Protein AF-A0A957TYH3-F1 (afdb_monomer)

pLDDT: mean 86.65, std 7.58, range [51.28, 95.44]

Secondary structure (DSSP, 8-state):
-PPP-GGGS-SS--SS--S-----------SS----EETTEE-EEEEES-SS---EEEEEEE-HHHHHHHHHHHHHHHHHHTTSS------TT---SB-TTS-B--BTTTB--TTSHHHHHH-EEEGGGEEE--S-PPPPEE-S--

Radius of gyration: 19.27 Å; Cα contacts (8 Å, |Δi|>4): 153; chains: 1; bounding box: 45×45×44 Å

Foldseek 3Di:
DPPDDCVLDDPDDDPDDPPDDDDDDDDDDDPDDDDQDDPPDFAKDWFQLDDVGGDTDIWGKDDPCNVVVVVLVVLVVVCCVVQQADPDDDALPDPDQADPVRHGHDDPPRDHDCPRPSCQACKDDDDPPDTDHHVDDDDMDTDPPD

Nearest PDB structures (foldseek):
  7sba-assembly1_B  TM=8.862E-01  e=2.905E-08  Synechocystis sp. PCC 6803
  5aad-assembly1_A  TM=2.622E-01  e=2.706E+00  Homo sapiens
  5dpv-assembly1_A  TM=2.456E-01  e=6.010E+00  Homo sapiens

Sequence (146 aa):
MSMLNQDWFPQQVPPKPSGHYAHIVMLRITESYPLFYIVGELNTARVAAGATDSTVITRLTMFKRKQTTPERLVGRELLRRYGLISAEFTDSSDKRTEDEAGLPLDEYNVRFCQWTPDAIAYGYAIGDSGSERSKVLSDTCYSLTP

Solvent-accessible surface area (backbone atoms only — not comparable to full-atom values): 9654 Å² total; per-residue (Å²): 132,83,77,79,68,67,88,79,55,73,96,59,89,67,96,59,90,82,89,78,81,87,86,82,89,82,89,84,83,73,97,59,90,80,84,54,68,56,96,94,41,72,41,65,47,79,41,60,70,46,93,89,47,68,56,78,40,73,27,48,41,44,50,41,67,73,56,48,49,58,54,49,51,52,49,50,50,53,35,32,76,69,67,67,28,39,86,73,84,73,62,83,83,58,81,73,59,45,50,99,86,68,30,38,42,61,39,91,100,68,37,80,38,84,77,42,71,58,32,57,37,57,25,49,76,47,84,93,85,43,71,46,73,50,70,64,83,69,68,71,44,66,51,89,62,126

Structure (mmCIF, N/CA/C/O backbone):
data_AF-A0A957TYH3-F1
#
_entry.id   AF-A0A957TYH3-F1
#
loop_
_atom_site.group_PDB
_atom_site.id
_atom_site.type_symbol
_atom_site.label_atom_id
_atom_site.label_alt_id
_atom_site.label_comp_id
_atom_site.label_asym_id
_atom_site.label_entity_id
_atom_site.label_seq_id
_atom_site.pdbx_PDB_ins_code
_atom_site.Cartn_x
_atom_site.Cartn_y
_atom_site.Cartn_z
_atom_site.occupancy
_atom_site.B_iso_or_equiv
_atom_site.auth_seq_id
_atom_site.auth_comp_id
_atom_site.auth_asym_id
_atom_site.auth_atom_id
_atom_site.pdbx_PDB_model_num
ATOM 1 N N . MET A 1 1 ? -5.194 -28.080 5.879 1.00 51.28 1 MET A N 1
ATOM 2 C CA . MET A 1 1 ? -5.048 -26.868 5.046 1.00 51.28 1 MET A CA 1
ATOM 3 C C . MET A 1 1 ? -5.720 -27.158 3.718 1.00 51.28 1 MET A C 1
ATOM 5 O O . MET A 1 1 ? -5.231 -28.030 3.013 1.00 51.28 1 MET A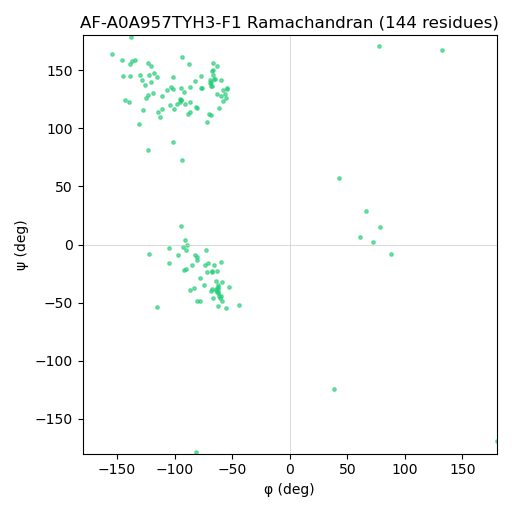 O 1
ATOM 9 N N . SER A 1 2 ? -6.867 -26.543 3.412 1.00 61.84 2 SER A N 1
ATOM 10 C CA . SER A 1 2 ? -7.433 -26.672 2.063 1.00 61.84 2 SER A CA 1
ATOM 11 C C . SER A 1 2 ? -6.453 -26.041 1.080 1.00 61.84 2 SER A C 1
ATOM 13 O O . SER A 1 2 ? -5.997 -24.920 1.312 1.00 61.84 2 SER A O 1
A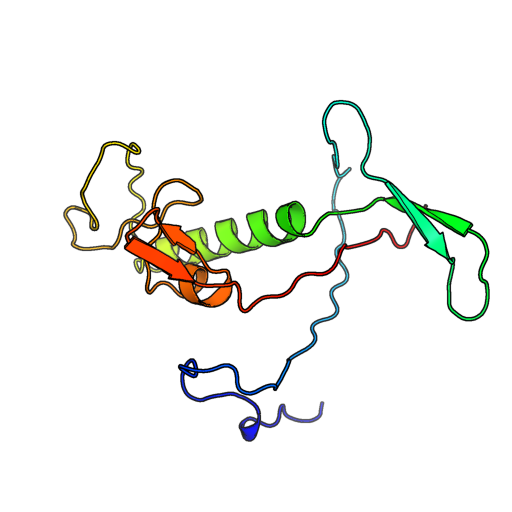TOM 15 N N . MET A 1 3 ? -6.099 -26.762 0.018 1.00 72.31 3 MET A N 1
ATOM 16 C CA . MET A 1 3 ? -5.326 -26.191 -1.081 1.00 72.31 3 MET A CA 1
ATOM 17 C C . MET A 1 3 ? -6.048 -24.947 -1.607 1.00 72.31 3 MET A C 1
ATOM 19 O O . MET A 1 3 ? -7.268 -24.956 -1.772 1.00 72.31 3 MET A O 1
ATOM 23 N N . LEU A 1 4 ? -5.290 -23.875 -1.834 1.00 76.81 4 LEU A N 1
ATOM 24 C CA . LEU A 1 4 ? -5.763 -22.708 -2.571 1.00 76.81 4 LEU A CA 1
ATOM 25 C C . LEU A 1 4 ? -6.274 -23.172 -3.937 1.00 76.81 4 LEU A C 1
ATOM 27 O O . LEU A 1 4 ? -5.546 -23.849 -4.664 1.00 76.81 4 LEU A O 1
ATOM 31 N N . ASN A 1 5 ? -7.512 -22.816 -4.278 1.00 82.50 5 ASN A N 1
ATOM 32 C CA . ASN A 1 5 ? -8.040 -23.087 -5.605 1.00 82.50 5 ASN A CA 1
ATOM 33 C C . ASN A 1 5 ? -7.315 -22.185 -6.616 1.00 82.50 5 ASN A C 1
ATOM 35 O O . ASN A 1 5 ? -7.467 -20.963 -6.583 1.00 82.50 5 ASN A O 1
ATOM 39 N N . GLN A 1 6 ? -6.506 -22.791 -7.485 1.00 83.38 6 GLN A N 1
ATOM 40 C CA . GLN A 1 6 ? -5.714 -22.072 -8.482 1.00 83.38 6 GLN A CA 1
ATOM 41 C C . GLN A 1 6 ? -6.585 -21.413 -9.559 1.00 83.38 6 GLN A C 1
ATOM 43 O O . GLN A 1 6 ? -6.176 -20.397 -10.112 1.00 83.38 6 GLN A O 1
ATOM 48 N N . ASP A 1 7 ? -7.807 -21.906 -9.780 1.00 84.81 7 ASP A N 1
ATOM 49 C CA . ASP A 1 7 ? -8.740 -21.366 -10.777 1.00 84.81 7 ASP A CA 1
ATOM 50 C C . ASP A 1 7 ? -9.207 -19.940 -10.441 1.00 84.81 7 ASP A C 1
ATOM 52 O O . ASP A 1 7 ? -9.710 -19.220 -11.302 1.00 84.81 7 ASP A O 1
ATOM 56 N N . TRP A 1 8 ? -9.044 -19.507 -9.186 1.00 83.44 8 TRP A N 1
ATOM 57 C CA . TRP A 1 8 ? -9.366 -18.143 -8.755 1.00 83.44 8 TRP A CA 1
ATOM 58 C C . TRP A 1 8 ? -8.279 -17.123 -9.100 1.00 83.44 8 TRP A C 1
ATOM 60 O O . TRP A 1 8 ? -8.525 -15.919 -9.008 1.00 83.44 8 TRP A O 1
ATOM 70 N N . PHE A 1 9 ? -7.084 -17.574 -9.489 1.00 84.94 9 PHE A N 1
ATOM 71 C CA . PHE A 1 9 ? -5.976 -16.691 -9.825 1.00 84.94 9 PHE A CA 1
ATOM 72 C C . PHE A 1 9 ? -5.927 -16.450 -11.335 1.00 84.94 9 PHE A C 1
ATOM 74 O O . PHE A 1 9 ? -5.853 -17.401 -12.115 1.00 84.94 9 PHE A O 1
ATOM 81 N N . PRO A 1 10 ? -5.944 -15.184 -11.783 1.00 85.81 10 PRO A N 1
ATOM 82 C CA . PRO A 1 10 ? -5.827 -14.895 -13.200 1.00 85.81 10 PRO A CA 1
ATOM 83 C C . PRO A 1 10 ? -4.417 -15.254 -13.689 1.00 85.81 10 PRO A C 1
ATOM 85 O O . PRO A 1 10 ? -3.424 -14.921 -13.045 1.00 85.81 10 PRO A O 1
ATOM 88 N N . GLN A 1 11 ? -4.323 -15.897 -14.855 1.00 87.75 11 GLN A N 1
ATOM 89 C CA . GLN A 1 11 ? -3.033 -16.268 -15.462 1.00 87.75 11 GLN A CA 1
ATOM 90 C C . GLN A 1 11 ? -2.207 -15.052 -15.912 1.00 87.75 11 GLN A C 1
ATOM 92 O O . GLN A 1 11 ? -0.989 -15.130 -16.027 1.00 87.75 11 GLN A O 1
ATOM 97 N N . GLN A 1 12 ? -2.872 -13.925 -16.168 1.00 88.00 12 GLN A N 1
ATOM 98 C CA . GLN A 1 12 ? -2.265 -12.653 -16.548 1.00 88.00 12 GLN A CA 1
ATOM 99 C C . GLN A 1 12 ? -3.078 -11.498 -15.964 1.00 88.00 12 GLN A C 1
ATOM 101 O O . GLN A 1 12 ? -4.264 -11.660 -15.671 1.00 88.00 12 GLN A O 1
ATOM 106 N N . VAL A 1 13 ? -2.471 -10.318 -15.832 1.00 84.06 13 VAL A N 1
ATOM 107 C CA . VAL A 1 13 ? -3.188 -9.126 -15.361 1.00 84.06 13 VAL A CA 1
ATOM 108 C C . VAL A 1 13 ? -4.316 -8.803 -16.351 1.00 84.06 13 VAL A C 1
ATOM 110 O O . VAL A 1 13 ? -4.037 -8.539 -17.522 1.00 84.06 13 VAL A O 1
ATOM 113 N N . PRO A 1 14 ? -5.592 -8.844 -15.929 1.00 86.19 14 PRO A N 1
ATOM 114 C CA . PRO A 1 14 ? -6.695 -8.619 -16.846 1.00 86.19 14 PRO A CA 1
ATOM 115 C C . PRO A 1 14 ? -6.724 -7.144 -17.286 1.00 86.19 14 PRO A C 1
ATOM 117 O O . PRO A 1 14 ? -6.568 -6.254 -16.448 1.00 86.19 14 PRO A O 1
ATOM 120 N N . PRO A 1 15 ? -6.980 -6.855 -18.576 1.00 82.50 15 PRO A N 1
ATOM 121 C CA . PRO A 1 15 ? -6.988 -5.485 -19.101 1.00 82.50 15 PRO A CA 1
ATOM 122 C C . PRO A 1 15 ? -8.196 -4.668 -18.623 1.00 82.50 15 PRO A C 1
ATOM 124 O O . PRO A 1 15 ? -8.227 -3.449 -18.766 1.00 82.50 15 PRO A O 1
ATOM 127 N N . LYS A 1 16 ? -9.224 -5.337 -18.092 1.00 85.19 16 LYS A N 1
ATOM 128 C CA . LYS A 1 16 ? -10.422 -4.719 -17.524 1.00 85.19 16 LYS A CA 1
ATOM 129 C C . LYS A 1 16 ? -10.690 -5.305 -16.137 1.00 85.19 16 LYS A C 1
ATOM 131 O O . LYS A 1 16 ? -10.446 -6.497 -15.941 1.00 85.19 16 LYS A O 1
ATOM 136 N N . PRO A 1 17 ? -11.225 -4.512 -15.192 1.00 83.75 17 PRO A N 1
ATOM 137 C CA . PRO A 1 17 ? -11.640 -5.023 -13.891 1.00 83.75 17 PRO A CA 1
ATOM 138 C C . PRO A 1 17 ? -12.646 -6.169 -14.046 1.00 83.75 17 PRO A C 1
ATOM 140 O O . PRO A 1 17 ? -13.643 -6.026 -14.751 1.00 83.75 17 PRO A O 1
ATOM 143 N N . SER A 1 18 ? -12.394 -7.296 -13.379 1.00 84.38 18 SER A N 1
ATOM 144 C CA . SER A 1 18 ? -13.244 -8.492 -13.452 1.00 84.38 18 SER A CA 1
ATOM 145 C C . SER A 1 18 ? -14.316 -8.554 -12.358 1.00 84.38 18 SER A C 1
ATOM 147 O O . SER A 1 18 ? -15.079 -9.512 -12.323 1.00 84.38 18 SER A O 1
ATOM 149 N N . GLY A 1 19 ? -14.359 -7.582 -11.437 1.00 85.38 19 GLY A N 1
ATOM 150 C CA . GLY A 1 19 ? -15.286 -7.561 -10.295 1.00 85.38 19 GLY A CA 1
ATOM 151 C C . GLY A 1 19 ? -14.969 -8.567 -9.179 1.00 85.38 19 GLY A C 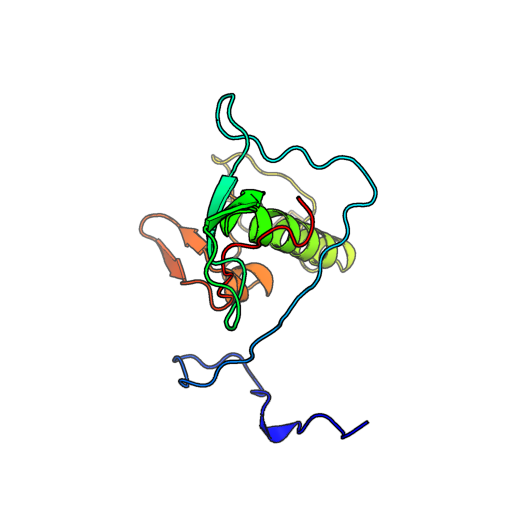1
ATOM 152 O O . GLY A 1 19 ? -15.705 -8.632 -8.199 1.00 85.38 19 GLY A O 1
ATOM 153 N N . HIS A 1 20 ? -13.881 -9.331 -9.302 1.00 86.06 20 HIS A N 1
ATOM 154 C CA . HIS A 1 20 ? -13.425 -10.278 -8.288 1.00 86.06 20 HIS A CA 1
ATOM 155 C C . HIS A 1 20 ? -12.378 -9.616 -7.385 1.00 86.06 20 HIS A C 1
ATOM 157 O O . HIS A 1 20 ? -11.455 -8.969 -7.884 1.00 86.06 20 HIS A O 1
ATOM 163 N N . TYR A 1 21 ? -12.504 -9.798 -6.068 1.00 87.62 21 TYR A N 1
ATOM 164 C CA . TYR A 1 21 ? -11.602 -9.218 -5.072 1.00 87.62 21 TYR A CA 1
ATOM 165 C C . TYR A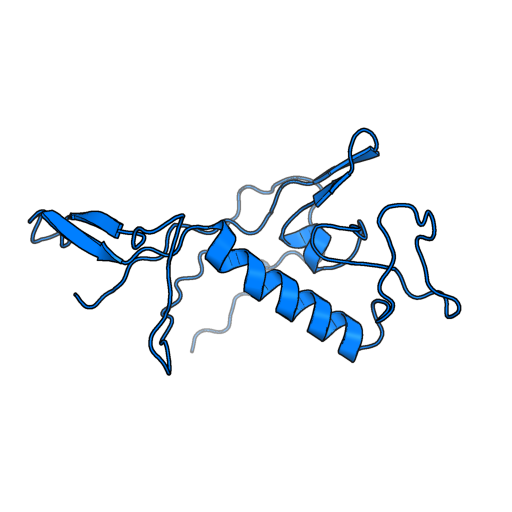 1 21 ? -11.037 -10.296 -4.150 1.00 87.62 21 TYR A C 1
ATOM 167 O O . TYR A 1 21 ? -11.765 -11.159 -3.665 1.00 87.62 21 TYR A O 1
ATOM 175 N N . ALA A 1 22 ? -9.739 -10.203 -3.873 1.00 88.69 22 ALA A N 1
ATOM 176 C CA . ALA A 1 22 ? -9.103 -10.927 -2.784 1.00 88.69 22 ALA A CA 1
ATOM 177 C C . ALA A 1 22 ? -8.990 -9.990 -1.576 1.00 88.69 22 ALA A C 1
ATOM 179 O O . ALA A 1 22 ? -8.372 -8.929 -1.665 1.00 88.69 22 ALA A O 1
ATOM 180 N N . HIS A 1 23 ? -9.588 -10.378 -0.450 1.00 91.62 23 HIS A N 1
ATOM 181 C CA . HIS A 1 23 ? -9.489 -9.627 0.798 1.00 91.62 23 HIS A CA 1
ATOM 182 C C . HIS A 1 23 ? -8.367 -10.201 1.658 1.00 91.62 23 HIS A C 1
ATOM 184 O O . HIS A 1 23 ? -8.385 -11.381 2.006 1.00 91.62 23 HIS A O 1
ATOM 190 N N . ILE A 1 24 ? -7.403 -9.355 2.015 1.00 90.94 24 ILE A N 1
ATOM 191 C CA . ILE A 1 24 ? -6.301 -9.715 2.906 1.00 90.94 24 ILE A CA 1
ATOM 192 C C . ILE A 1 24 ? -6.498 -8.955 4.212 1.00 90.94 24 ILE A C 1
ATOM 194 O O . ILE A 1 24 ? -6.455 -7.726 4.237 1.00 90.94 24 ILE A O 1
ATOM 198 N N . VAL A 1 25 ? -6.702 -9.695 5.300 1.00 92.62 25 VAL A N 1
ATOM 199 C CA . VAL A 1 25 ? -6.708 -9.135 6.654 1.00 92.62 25 VAL A CA 1
ATOM 200 C C . VAL A 1 25 ? -5.314 -9.307 7.234 1.00 92.62 25 VAL A C 1
ATOM 202 O O . VAL A 1 25 ? -4.785 -10.416 7.274 1.00 92.62 25 VAL A O 1
ATOM 205 N N . MET A 1 26 ? -4.712 -8.205 7.674 1.00 91.44 26 MET A N 1
ATOM 206 C CA . MET A 1 26 ? -3.346 -8.189 8.183 1.00 91.44 26 MET A CA 1
ATOM 207 C C . MET A 1 26 ? -3.311 -7.636 9.604 1.00 91.44 26 MET A C 1
ATOM 209 O O . MET A 1 26 ? -3.792 -6.534 9.859 1.00 91.44 26 MET A O 1
ATOM 213 N N . LEU A 1 27 ? -2.671 -8.379 10.506 1.00 92.94 27 LEU A N 1
ATOM 214 C CA . LEU A 1 27 ? -2.244 -7.873 11.803 1.00 92.94 27 LEU A CA 1
ATOM 215 C C . LEU A 1 27 ? -0.789 -7.413 11.691 1.00 92.94 27 LEU A C 1
ATOM 217 O O . LEU A 1 27 ? 0.075 -8.189 11.289 1.00 92.94 27 LEU A O 1
ATOM 221 N N . ARG A 1 28 ? -0.519 -6.155 12.045 1.00 90.19 28 ARG A N 1
ATOM 222 C CA . ARG A 1 28 ? 0.841 -5.607 12.097 1.00 90.19 28 ARG A CA 1
ATOM 223 C C . ARG A 1 28 ? 1.264 -5.453 13.546 1.00 90.19 28 ARG A C 1
ATOM 225 O O . ARG A 1 28 ? 0.516 -4.905 14.350 1.00 90.19 28 ARG A O 1
ATOM 232 N N . ILE A 1 29 ? 2.470 -5.913 13.846 1.00 90.94 29 ILE A N 1
ATOM 233 C CA . ILE A 1 29 ? 3.092 -5.773 15.158 1.00 90.94 29 ILE A CA 1
ATOM 234 C C . ILE A 1 29 ? 4.254 -4.805 14.989 1.00 90.94 29 ILE A C 1
ATOM 236 O O . ILE A 1 29 ? 5.075 -4.962 14.088 1.00 90.94 29 ILE A O 1
ATOM 240 N N . THR A 1 30 ? 4.295 -3.774 15.820 1.00 87.44 30 THR A N 1
ATOM 241 C CA . THR A 1 30 ? 5.409 -2.830 15.856 1.00 87.44 30 THR A CA 1
ATOM 242 C C . THR A 1 30 ? 6.425 -3.323 16.876 1.00 87.44 30 THR A C 1
ATOM 244 O O . THR A 1 30 ? 6.087 -3.473 18.047 1.00 87.44 30 THR A O 1
ATOM 247 N N . GLU A 1 31 ? 7.659 -3.574 16.444 1.00 88.06 31 GLU A N 1
ATOM 248 C CA . GLU A 1 31 ? 8.749 -3.999 17.341 1.00 88.06 31 GLU A CA 1
ATOM 249 C C . GLU A 1 31 ? 9.271 -2.853 18.222 1.00 88.06 31 GLU A C 1
ATOM 251 O O . GLU A 1 31 ? 9.916 -3.078 19.242 1.00 88.06 31 GLU A O 1
ATOM 256 N N . SER A 1 32 ? 8.976 -1.611 17.838 1.00 87.12 32 SER A N 1
ATOM 257 C CA . SER A 1 32 ? 9.347 -0.387 18.543 1.00 87.12 32 SER A CA 1
ATOM 258 C C . SER A 1 32 ? 8.180 0.603 18.565 1.00 87.12 32 SER A C 1
ATOM 260 O O . SER A 1 32 ? 7.115 0.328 18.012 1.00 87.12 32 SER A O 1
ATOM 262 N N . TYR A 1 33 ? 8.363 1.758 19.212 1.00 84.56 33 TYR A N 1
ATOM 263 C CA . TYR A 1 33 ? 7.340 2.801 19.304 1.00 84.56 33 TYR A CA 1
ATOM 264 C C . TYR A 1 33 ? 7.074 3.455 17.937 1.00 84.56 33 TYR A C 1
ATOM 266 O O . TYR A 1 33 ? 7.937 4.179 17.430 1.00 84.56 33 TYR A O 1
ATOM 274 N N . PRO A 1 34 ? 5.890 3.249 17.327 1.00 80.12 34 PRO A N 1
ATOM 275 C CA . PRO A 1 34 ? 5.594 3.831 16.030 1.00 80.12 34 PRO A CA 1
ATOM 276 C C . PRO A 1 34 ? 5.251 5.320 16.149 1.00 80.12 34 PRO A C 1
ATOM 278 O O . PRO A 1 34 ? 4.435 5.732 16.972 1.00 80.12 34 PRO A O 1
ATOM 281 N N . LEU A 1 35 ? 5.819 6.134 15.262 1.00 80.06 35 LEU A N 1
ATOM 282 C CA . LEU A 1 35 ? 5.579 7.576 15.217 1.00 80.06 35 LEU A CA 1
ATOM 283 C C . LEU A 1 35 ? 4.593 7.917 14.089 1.00 80.06 35 LEU A C 1
ATOM 285 O O . LEU A 1 35 ? 4.976 8.206 12.954 1.00 80.06 35 LEU A O 1
ATOM 289 N N . PHE A 1 36 ? 3.293 7.892 14.388 1.00 78.75 36 PHE A N 1
ATOM 290 C CA . PHE A 1 36 ? 2.245 8.237 13.422 1.00 78.75 36 PHE A CA 1
ATOM 291 C C . PHE A 1 36 ? 1.842 9.712 13.519 1.00 78.75 36 PHE A C 1
ATOM 293 O O . PHE A 1 36 ? 0.732 10.023 13.941 1.00 78.75 36 PHE A O 1
ATOM 300 N N . TYR A 1 37 ? 2.694 10.624 13.050 1.00 69.69 37 TYR A N 1
ATOM 301 C CA . TYR A 1 37 ? 2.422 12.068 13.126 1.00 69.69 37 TYR A CA 1
ATOM 302 C C . TYR A 1 37 ? 1.940 12.662 11.804 1.00 69.69 37 TYR A C 1
ATOM 304 O O . TYR A 1 37 ? 2.378 12.253 10.723 1.00 69.69 37 TYR A O 1
ATOM 312 N N . ILE A 1 38 ? 1.029 13.626 11.884 1.00 64.88 38 ILE A N 1
ATOM 313 C CA . ILE A 1 38 ? 0.794 14.631 10.844 1.00 64.88 38 ILE A CA 1
ATOM 314 C C . ILE A 1 38 ? 0.864 15.975 11.562 1.00 64.88 38 ILE A C 1
ATOM 316 O O . ILE A 1 38 ? 0.057 16.225 12.444 1.00 64.88 38 ILE A O 1
ATOM 320 N N . VAL A 1 39 ? 1.856 16.804 11.215 1.00 61.19 39 VAL A N 1
ATOM 321 C CA . VAL A 1 39 ? 1.956 18.217 11.635 1.00 61.19 39 VAL A CA 1
ATOM 322 C C . VAL A 1 39 ? 1.595 18.436 13.121 1.00 61.19 39 VAL A C 1
ATOM 324 O O . VAL A 1 39 ? 0.681 19.178 13.455 1.00 61.19 39 VAL A O 1
ATOM 327 N N . GLY A 1 40 ? 2.304 17.752 14.024 1.00 62.22 40 GLY A N 1
ATOM 328 C CA . GLY A 1 40 ? 2.194 17.971 15.473 1.00 62.22 40 GLY A CA 1
ATOM 329 C C . GLY A 1 40 ? 1.111 17.175 16.210 1.00 62.22 40 GLY A C 1
ATOM 330 O O . GLY A 1 40 ? 1.143 17.156 17.437 1.00 62.22 40 GLY A O 1
ATOM 331 N N . GLU A 1 41 ? 0.221 16.464 15.512 1.00 73.19 41 GLU A N 1
ATOM 332 C CA . GLU A 1 41 ? -0.805 15.623 16.143 1.00 73.19 41 GLU A CA 1
ATOM 333 C C . GLU A 1 41 ? -0.644 14.140 15.773 1.00 73.19 41 GLU A C 1
ATOM 335 O O . GLU A 1 41 ? -0.169 13.770 14.690 1.00 73.19 41 GLU A O 1
ATOM 340 N N . LEU A 1 42 ? -1.016 13.274 16.718 1.00 79.25 42 LEU A N 1
ATOM 341 C CA . LEU A 1 42 ? -1.061 11.831 16.532 1.00 79.25 42 LEU A CA 1
ATOM 342 C C . LEU A 1 42 ? -2.292 11.462 15.701 1.00 79.25 42 LEU A C 1
ATOM 344 O O . LEU A 1 42 ? -3.396 11.927 15.974 1.00 79.25 42 LEU A O 1
ATOM 348 N N . ASN A 1 43 ? -2.129 10.582 14.713 1.00 87.12 43 ASN A N 1
ATOM 349 C CA . ASN A 1 43 ? -3.273 10.164 13.901 1.00 87.12 43 ASN A CA 1
ATOM 350 C C . ASN A 1 43 ? -4.196 9.270 14.720 1.00 87.12 43 ASN A C 1
ATOM 352 O O . ASN A 1 43 ? -3.906 8.089 14.929 1.00 87.12 43 ASN A O 1
ATOM 356 N N . THR A 1 44 ? -5.328 9.820 15.142 1.00 90.06 44 THR A N 1
ATOM 357 C CA . THR A 1 44 ? -6.355 9.089 15.875 1.00 90.06 44 THR A CA 1
ATOM 358 C C . THR A 1 44 ? -7.700 9.152 15.164 1.00 90.06 44 THR A C 1
ATOM 360 O O . THR A 1 44 ? -7.965 10.054 14.371 1.00 90.06 44 THR A O 1
ATOM 363 N N . ALA A 1 45 ? -8.556 8.172 15.432 1.00 90.56 45 ALA A N 1
ATOM 364 C CA . ALA A 1 45 ? -9.946 8.181 14.999 1.00 90.56 45 ALA A CA 1
ATOM 365 C C . ALA A 1 45 ? -10.848 7.657 16.114 1.00 90.56 45 ALA A C 1
ATOM 367 O O . ALA A 1 45 ? -10.478 6.740 16.850 1.00 90.56 45 ALA A O 1
ATOM 368 N N . ARG A 1 46 ? -12.051 8.226 16.212 1.00 92.56 46 ARG A N 1
ATOM 369 C CA . ARG A 1 46 ? -13.109 7.726 17.092 1.00 92.56 46 ARG A CA 1
ATOM 370 C C . ARG A 1 46 ? -13.902 6.655 16.352 1.00 92.56 46 ARG A C 1
ATOM 372 O O . ARG A 1 46 ? -14.436 6.924 15.280 1.00 92.56 46 ARG A O 1
ATOM 379 N N . VAL A 1 47 ? -13.965 5.457 16.919 1.00 92.25 47 VAL A N 1
ATOM 380 C CA . VAL A 1 47 ? -14.642 4.289 16.338 1.00 92.25 47 VAL A CA 1
ATOM 381 C C . VAL A 1 47 ? -15.485 3.585 17.398 1.00 92.25 47 VAL A C 1
ATOM 383 O O . VAL A 1 47 ? -15.250 3.761 18.592 1.00 92.25 47 VAL A O 1
ATOM 386 N N . ALA A 1 48 ? -16.476 2.802 16.973 1.00 92.75 48 ALA A N 1
ATOM 387 C CA . ALA A 1 48 ? -17.184 1.896 17.876 1.00 92.75 48 ALA A CA 1
ATOM 388 C C . ALA A 1 48 ? -16.253 0.747 18.303 1.00 92.75 48 ALA A C 1
ATOM 390 O O . ALA A 1 48 ? -15.476 0.252 17.483 1.00 92.75 48 ALA A O 1
ATOM 391 N N . ALA A 1 49 ? -16.329 0.328 19.567 1.00 89.25 49 ALA A N 1
ATOM 392 C CA . ALA A 1 49 ? -15.452 -0.699 20.127 1.00 89.25 49 ALA A CA 1
ATOM 393 C C . ALA A 1 49 ? -15.616 -2.078 19.469 1.00 89.25 49 ALA A C 1
ATOM 395 O O . ALA A 1 49 ? -14.643 -2.823 19.344 1.00 89.25 49 ALA A O 1
ATOM 396 N N . GLY A 1 50 ? -16.820 -2.407 19.005 1.00 88.25 50 GLY A N 1
ATOM 397 C CA . GLY A 1 50 ? -17.101 -3.635 18.281 1.00 88.25 50 GLY A CA 1
ATOM 398 C C . GLY A 1 50 ? -18.566 -3.758 17.871 1.00 88.25 50 GLY A C 1
ATOM 399 O O . GLY A 1 50 ? -19.346 -2.813 17.954 1.00 88.25 50 GLY A O 1
ATOM 400 N N . ALA A 1 51 ? -18.935 -4.954 17.411 1.00 89.31 51 ALA A N 1
ATOM 401 C CA . ALA A 1 51 ? -20.308 -5.257 17.007 1.00 89.31 51 ALA A CA 1
ATOM 402 C C . ALA A 1 51 ? -21.257 -5.427 18.208 1.00 89.31 51 ALA A C 1
ATOM 404 O O . ALA A 1 51 ? -22.422 -5.056 18.123 1.00 89.31 51 ALA A O 1
ATOM 405 N N . THR A 1 52 ? -20.760 -5.985 19.318 1.00 93.94 52 THR A N 1
ATOM 406 C CA . THR A 1 52 ? -21.549 -6.218 20.542 1.00 93.94 52 THR A CA 1
ATOM 407 C C . THR A 1 52 ? -21.559 -5.001 21.466 1.00 93.94 52 THR A C 1
ATOM 409 O O . THR A 1 52 ? -22.588 -4.689 22.056 1.00 93.94 52 THR A O 1
ATOM 412 N N . ASP A 1 53 ? -20.420 -4.317 21.590 1.00 92.19 53 ASP A N 1
ATOM 413 C CA . ASP A 1 53 ? -20.267 -3.097 22.383 1.00 92.19 53 ASP A CA 1
ATOM 414 C C . ASP A 1 53 ? -19.965 -1.919 21.452 1.00 92.19 53 ASP A C 1
ATOM 416 O O . ASP A 1 53 ? -18.916 -1.868 20.810 1.00 92.19 53 ASP A O 1
ATOM 420 N N . SER A 1 54 ? -20.892 -0.965 21.376 1.00 92.62 54 SER A N 1
ATOM 421 C CA . SER A 1 54 ? -20.784 0.210 20.514 1.00 92.62 54 SER A CA 1
ATOM 422 C C . SER A 1 54 ? -20.209 1.438 21.225 1.00 92.62 54 SER A C 1
ATOM 424 O O . SER A 1 54 ? -20.376 2.557 20.730 1.00 92.62 54 SER A O 1
ATOM 426 N N . THR A 1 55 ? -19.573 1.277 22.390 1.00 95.44 55 THR A N 1
ATOM 427 C CA . THR A 1 55 ? -18.889 2.383 23.067 1.00 95.44 55 THR A CA 1
ATOM 428 C C . THR A 1 55 ? -17.887 3.050 22.126 1.00 95.44 55 THR A C 1
ATOM 430 O O . THR A 1 55 ? -17.136 2.397 21.399 1.00 95.44 55 THR A O 1
ATOM 433 N N . VAL A 1 56 ? -17.905 4.384 22.092 1.00 94.50 56 VAL A N 1
ATOM 434 C CA . VAL A 1 56 ? -17.007 5.145 21.222 1.00 94.50 56 VAL A CA 1
ATOM 435 C C . VAL A 1 56 ? -15.648 5.247 21.892 1.00 94.50 56 VAL A C 1
ATOM 437 O O . VAL A 1 56 ? -15.515 5.870 22.944 1.00 94.50 56 VAL A O 1
ATOM 440 N N . ILE A 1 57 ? -14.636 4.694 21.238 1.00 93.81 57 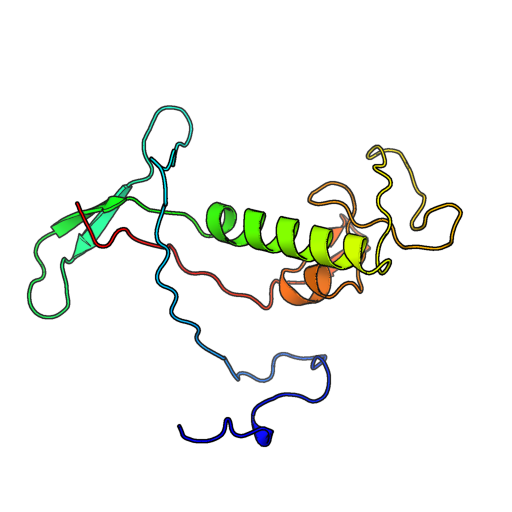ILE A N 1
ATOM 441 C CA . ILE A 1 57 ? -13.253 4.685 21.704 1.00 93.81 57 ILE A CA 1
ATOM 442 C C . ILE A 1 57 ? -12.343 5.372 20.692 1.00 93.81 57 ILE A C 1
ATOM 444 O O . ILE A 1 57 ? -12.626 5.413 19.494 1.00 93.81 57 ILE A O 1
ATOM 448 N N . THR A 1 58 ? -11.233 5.918 21.176 1.00 92.69 58 THR A N 1
ATOM 449 C CA . THR A 1 58 ? -10.200 6.510 20.324 1.00 92.69 58 THR A CA 1
ATOM 450 C C . THR A 1 58 ? -9.155 5.450 19.993 1.00 92.69 58 THR A C 1
ATOM 452 O O . THR A 1 58 ? -8.671 4.752 20.884 1.00 92.69 58 THR A O 1
ATOM 455 N N . ARG A 1 59 ? -8.812 5.316 18.710 1.00 91.25 59 ARG A N 1
ATOM 456 C CA . ARG A 1 59 ? -7.777 4.399 18.215 1.00 91.25 59 ARG A CA 1
ATOM 457 C C . ARG A 1 59 ? -6.697 5.142 17.460 1.00 91.25 59 ARG A C 1
ATOM 459 O O . ARG A 1 59 ? -6.999 6.100 16.748 1.00 91.25 59 ARG A O 1
ATOM 466 N N . LEU A 1 60 ? -5.461 4.658 17.571 1.00 90.25 60 LEU A N 1
ATOM 467 C CA . LEU A 1 60 ? -4.393 5.066 16.666 1.00 90.25 60 LEU A CA 1
ATOM 468 C C . LEU A 1 60 ? -4.725 4.567 15.268 1.00 90.25 60 LEU A C 1
ATOM 470 O O . LEU A 1 60 ? -5.249 3.464 15.097 1.00 90.25 60 LEU A O 1
ATOM 474 N N . THR A 1 61 ? -4.408 5.379 14.269 1.00 90.38 61 THR A N 1
ATOM 475 C CA . THR A 1 61 ? -4.692 5.057 12.876 1.00 90.38 61 THR A CA 1
ATOM 476 C C . THR A 1 61 ? -3.467 5.206 11.997 1.00 90.38 61 THR A C 1
ATOM 478 O O . THR A 1 61 ? -2.674 6.141 12.121 1.00 90.38 61 THR A O 1
ATOM 481 N N . MET A 1 62 ? -3.335 4.282 11.051 1.00 89.62 62 MET A N 1
ATOM 482 C CA . MET A 1 62 ? -2.391 4.391 9.951 1.00 89.62 62 MET A CA 1
ATOM 483 C C . MET A 1 62 ? -3.187 4.557 8.660 1.00 89.62 62 MET A C 1
ATOM 485 O O . MET A 1 62 ? -3.856 3.636 8.190 1.00 89.62 62 MET A O 1
ATOM 489 N N . PHE A 1 63 ? -3.138 5.752 8.076 1.00 88.62 63 PHE A N 1
ATOM 490 C CA . PHE A 1 63 ? -3.842 6.035 6.827 1.00 88.62 63 PHE A CA 1
ATOM 491 C C . PHE A 1 63 ? -3.269 5.248 5.647 1.00 88.62 63 PHE A C 1
ATOM 493 O O . PHE A 1 63 ? -2.088 4.901 5.628 1.00 88.62 63 PHE A O 1
ATOM 500 N N . LYS A 1 64 ? -4.103 5.057 4.620 1.00 88.50 64 LYS A N 1
ATOM 501 C CA . LYS A 1 64 ? -3.813 4.272 3.407 1.00 88.50 64 LYS A CA 1
ATOM 502 C C . LYS A 1 64 ? -2.420 4.547 2.829 1.00 88.50 64 LYS A C 1
ATOM 504 O O . LYS A 1 64 ? -1.621 3.633 2.693 1.00 88.50 64 LYS A O 1
ATOM 509 N N . ARG A 1 65 ? -2.067 5.820 2.590 1.00 84.81 65 ARG A N 1
ATOM 510 C CA . ARG A 1 65 ? -0.748 6.188 2.031 1.00 84.81 65 ARG A CA 1
ATOM 511 C C . ARG A 1 65 ? 0.424 5.792 2.931 1.00 84.81 65 ARG A C 1
ATOM 513 O O . ARG A 1 65 ? 1.470 5.416 2.416 1.00 84.81 65 ARG A O 1
ATOM 520 N N . LYS A 1 66 ? 0.261 5.855 4.256 1.00 88.25 66 LYS A N 1
ATOM 521 C CA . LYS A 1 66 ? 1.299 5.441 5.213 1.00 88.25 66 LYS A CA 1
ATOM 522 C C . LYS A 1 66 ? 1.472 3.921 5.259 1.00 88.25 66 LYS A C 1
ATOM 524 O O . LYS A 1 66 ? 2.555 3.467 5.598 1.00 88.25 66 LYS A O 1
ATOM 529 N N . GLN A 1 67 ? 0.441 3.163 4.882 1.00 90.50 67 GLN A N 1
ATOM 530 C CA . GLN A 1 67 ? 0.516 1.709 4.731 1.00 90.50 67 GLN A CA 1
ATOM 531 C C . GLN A 1 67 ? 1.146 1.303 3.399 1.00 90.50 67 GLN A C 1
ATOM 533 O O . GLN A 1 67 ? 2.076 0.508 3.379 1.00 90.50 67 GLN A O 1
ATOM 538 N N . THR A 1 68 ? 0.687 1.881 2.287 1.00 91.56 68 THR A N 1
ATOM 539 C CA . THR A 1 68 ? 1.123 1.451 0.952 1.00 91.56 68 THR A CA 1
ATOM 540 C C . THR A 1 68 ? 2.508 1.974 0.582 1.00 91.56 68 THR A C 1
ATOM 542 O O . THR A 1 68 ? 3.212 1.326 -0.176 1.00 91.56 68 THR A O 1
ATOM 545 N N . THR A 1 69 ? 2.944 3.129 1.102 1.00 92.00 69 THR A N 1
ATOM 546 C CA . THR A 1 69 ? 4.292 3.668 0.813 1.00 92.00 69 THR A CA 1
ATOM 547 C C . THR A 1 69 ? 5.416 2.677 1.147 1.00 92.00 69 THR A C 1
ATOM 549 O O . THR A 1 69 ? 6.198 2.376 0.247 1.00 92.00 69 THR A O 1
ATOM 552 N N . PRO A 1 70 ? 5.525 2.134 2.379 1.00 91.81 70 PRO A N 1
ATOM 553 C CA . PRO A 1 70 ? 6.579 1.171 2.690 1.00 91.81 70 PRO A CA 1
ATOM 554 C C . PRO A 1 70 ? 6.466 -0.111 1.857 1.00 91.81 70 PRO A C 1
ATOM 556 O O . PRO A 1 70 ? 7.489 -0.627 1.426 1.00 91.81 70 PRO A O 1
ATOM 559 N N . GLU A 1 71 ? 5.255 -0.592 1.559 1.00 92.44 71 GLU A N 1
ATOM 560 C CA . GLU A 1 71 ? 5.061 -1.762 0.686 1.00 92.44 71 GLU A CA 1
ATOM 561 C C . GLU A 1 71 ? 5.636 -1.526 -0.715 1.00 92.44 71 GLU A C 1
ATOM 563 O O . GLU A 1 71 ? 6.363 -2.366 -1.239 1.00 92.44 71 GLU A O 1
ATOM 568 N N . ARG A 1 72 ? 5.375 -0.347 -1.290 1.00 93.50 72 ARG A N 1
ATOM 569 C CA . ARG A 1 72 ? 5.881 0.054 -2.608 1.00 93.50 72 ARG A CA 1
ATOM 570 C C . ARG A 1 72 ? 7.393 0.246 -2.644 1.00 93.50 72 ARG A C 1
ATOM 572 O O . ARG A 1 72 ? 8.044 -0.081 -3.636 1.00 93.50 72 ARG A O 1
ATOM 579 N N . LEU A 1 73 ? 7.961 0.796 -1.570 1.00 93.75 73 LEU A N 1
ATOM 580 C CA . LEU A 1 73 ? 9.408 0.963 -1.432 1.00 93.75 73 LEU A CA 1
ATOM 581 C C . LEU A 1 73 ? 10.104 -0.397 -1.325 1.00 93.75 73 LEU A C 1
ATOM 583 O O . LEU A 1 73 ? 11.064 -0.642 -2.049 1.00 93.75 73 LEU A O 1
ATOM 587 N N . VAL A 1 74 ? 9.580 -1.301 -0.493 1.00 94.19 74 VAL A N 1
ATOM 588 C CA . VAL A 1 74 ? 10.097 -2.671 -0.359 1.00 94.19 74 VAL A CA 1
ATOM 589 C C . VAL A 1 74 ? 9.933 -3.452 -1.663 1.00 94.19 74 VAL A C 1
ATOM 591 O O . VAL A 1 74 ? 10.848 -4.166 -2.062 1.00 94.19 74 VAL A O 1
ATOM 594 N N . GLY A 1 75 ? 8.806 -3.289 -2.362 1.00 93.06 75 GLY A N 1
ATOM 595 C CA . GLY A 1 75 ? 8.575 -3.897 -3.671 1.00 93.06 75 GLY A CA 1
ATOM 596 C C . GLY A 1 75 ? 9.626 -3.477 -4.701 1.00 93.06 75 GLY A C 1
ATOM 597 O O . GLY A 1 75 ? 10.228 -4.336 -5.339 1.00 93.06 75 GLY A O 1
ATOM 598 N N . ARG A 1 76 ? 9.913 -2.174 -4.820 1.00 92.81 76 ARG A N 1
ATOM 599 C CA . ARG A 1 76 ? 10.989 -1.673 -5.697 1.00 92.81 76 ARG A CA 1
ATOM 600 C C . ARG A 1 76 ? 12.362 -2.173 -5.280 1.00 92.81 76 ARG A C 1
ATOM 602 O O . ARG A 1 76 ? 13.142 -2.574 -6.134 1.00 92.81 76 ARG A O 1
ATOM 609 N N . GLU A 1 77 ? 12.649 -2.189 -3.985 1.00 94.31 77 GLU A N 1
ATOM 610 C CA . GLU A 1 77 ? 13.930 -2.691 -3.492 1.00 94.31 77 GLU A CA 1
ATOM 611 C C . GLU A 1 77 ? 14.132 -4.172 -3.832 1.00 94.31 77 GLU A C 1
ATOM 613 O O . GLU A 1 77 ? 15.212 -4.583 -4.251 1.00 94.31 77 GLU A O 1
ATOM 618 N N . LEU A 1 78 ? 13.064 -4.969 -3.753 1.00 95.12 78 LEU A N 1
ATOM 619 C CA . LEU A 1 78 ? 13.083 -6.355 -4.204 1.00 95.12 78 LEU A CA 1
ATOM 620 C C . LEU A 1 78 ? 13.382 -6.451 -5.707 1.00 95.12 78 LEU A C 1
ATOM 622 O O . LEU A 1 78 ? 14.218 -7.257 -6.108 1.00 95.12 78 LEU A O 1
ATOM 626 N N . LEU A 1 79 ? 12.748 -5.614 -6.535 1.00 93.69 79 LEU A N 1
ATOM 627 C CA . LEU A 1 79 ? 12.997 -5.578 -7.980 1.00 93.69 79 LEU A CA 1
ATOM 628 C C . LEU A 1 79 ? 14.448 -5.188 -8.308 1.00 93.69 79 LEU A C 1
ATOM 630 O O . LEU A 1 79 ? 15.054 -5.826 -9.169 1.00 93.69 79 LEU A O 1
ATOM 634 N N . ARG A 1 80 ? 15.031 -4.210 -7.598 1.00 93.88 80 ARG A N 1
ATOM 635 C CA . ARG A 1 80 ? 16.454 -3.838 -7.735 1.00 93.88 80 ARG A CA 1
ATOM 636 C C . ARG A 1 80 ? 17.367 -4.996 -7.385 1.00 93.88 80 ARG A C 1
ATOM 638 O O . ARG A 1 80 ? 18.281 -5.314 -8.137 1.00 93.88 80 ARG A O 1
ATOM 645 N N . ARG A 1 81 ? 17.087 -5.671 -6.268 1.00 94.75 81 ARG A N 1
ATOM 646 C CA . ARG A 1 81 ? 17.875 -6.817 -5.802 1.00 94.75 81 ARG A CA 1
ATOM 647 C C . ARG A 1 81 ? 17.921 -7.956 -6.825 1.00 94.75 81 ARG A C 1
ATOM 649 O O . ARG A 1 81 ? 18.923 -8.663 -6.886 1.00 94.75 81 ARG A O 1
ATOM 656 N N . TYR A 1 82 ? 16.861 -8.135 -7.610 1.00 94.56 82 TYR A N 1
ATOM 657 C CA . TYR A 1 82 ? 16.804 -9.126 -8.690 1.00 94.56 82 TYR A CA 1
ATOM 658 C C . TYR A 1 82 ? 17.267 -8.595 -10.055 1.00 94.56 82 TYR A C 1
ATOM 660 O O . TYR A 1 82 ? 17.189 -9.331 -11.034 1.00 94.56 82 TYR A O 1
ATOM 668 N N . GLY A 1 83 ? 17.744 -7.349 -10.141 1.00 92.88 83 GLY A N 1
ATOM 669 C CA . GLY A 1 83 ? 18.195 -6.744 -11.396 1.00 92.88 83 GLY A CA 1
ATOM 670 C C . GLY A 1 83 ? 17.067 -6.527 -12.406 1.00 92.88 83 GLY A C 1
ATOM 671 O O . GLY A 1 83 ? 17.303 -6.595 -13.605 1.00 92.88 83 GLY A O 1
ATOM 672 N N . LEU A 1 84 ? 15.831 -6.320 -11.938 1.00 92.44 84 LEU A N 1
ATOM 673 C CA . L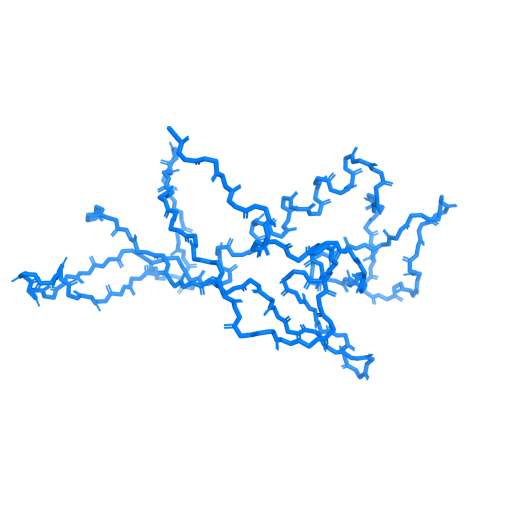EU A 1 84 ? 14.669 -6.047 -12.796 1.00 92.44 84 LEU A CA 1
ATOM 674 C C . LEU A 1 84 ? 14.443 -4.549 -13.021 1.00 92.44 84 LEU A C 1
ATOM 676 O O . LEU A 1 84 ? 13.776 -4.170 -13.980 1.00 92.44 84 LEU A O 1
ATOM 680 N N . ILE A 1 85 ? 14.968 -3.713 -12.123 1.00 93.56 85 ILE A N 1
ATOM 681 C CA . ILE A 1 85 ? 14.989 -2.256 -12.251 1.00 93.56 85 ILE A CA 1
ATOM 682 C C . ILE A 1 85 ? 16.354 -1.718 -11.825 1.00 93.56 85 ILE A C 1
ATOM 684 O O . ILE A 1 85 ? 17.067 -2.369 -11.056 1.00 93.56 85 ILE A O 1
ATOM 688 N N . SER A 1 86 ? 16.690 -0.525 -12.301 1.00 92.44 86 SER A N 1
ATOM 689 C CA . SER A 1 86 ? 17.944 0.140 -11.978 1.00 92.44 86 SER A CA 1
ATOM 690 C C . SER A 1 86 ? 18.021 0.558 -10.506 1.00 92.44 86 SER A C 1
ATOM 692 O O . SER A 1 86 ? 17.016 0.884 -9.857 1.00 92.44 86 SER A O 1
ATOM 694 N N . ALA A 1 87 ? 19.247 0.569 -9.986 1.00 90.25 87 ALA A N 1
ATOM 695 C CA . ALA A 1 87 ? 19.586 1.165 -8.699 1.00 90.25 87 ALA A CA 1
ATOM 696 C C . ALA A 1 87 ? 19.990 2.646 -8.821 1.00 90.25 87 ALA A C 1
ATOM 698 O O . ALA A 1 87 ? 20.225 3.291 -7.798 1.00 90.25 87 ALA A O 1
ATOM 699 N N . GLU A 1 88 ? 20.080 3.182 -10.042 1.00 88.62 88 GLU A N 1
ATOM 700 C CA . GLU A 1 88 ? 20.377 4.592 -10.274 1.00 88.62 88 GLU A CA 1
ATOM 701 C C . GLU A 1 88 ? 19.216 5.485 -9.824 1.00 88.62 88 GLU A C 1
ATOM 703 O O . GLU A 1 88 ? 18.039 5.182 -10.036 1.00 88.62 88 GLU A O 1
ATOM 708 N N . PHE A 1 89 ? 19.571 6.616 -9.218 1.00 83.06 89 PHE A N 1
ATOM 709 C CA . PHE A 1 89 ? 18.645 7.688 -8.874 1.00 83.06 89 PHE A CA 1
ATOM 710 C C . PHE A 1 89 ? 18.788 8.796 -9.907 1.00 83.06 89 PHE A C 1
ATOM 712 O O . PHE A 1 89 ? 19.907 9.180 -10.256 1.00 83.06 89 PHE A O 1
ATOM 719 N N . THR A 1 90 ? 17.661 9.304 -10.400 1.00 78.50 90 THR A N 1
ATOM 720 C CA . THR A 1 90 ? 17.663 10.352 -11.425 1.00 78.50 90 THR A CA 1
ATOM 721 C C . THR A 1 90 ? 16.952 11.584 -10.924 1.00 78.50 90 THR A C 1
ATOM 723 O O . THR A 1 90 ? 15.880 11.484 -10.334 1.00 78.50 90 THR A O 1
ATOM 726 N N . ASP A 1 91 ? 17.494 12.755 -11.238 1.00 77.81 91 ASP A N 1
ATOM 727 C CA . ASP A 1 91 ? 16.762 13.993 -11.018 1.00 77.81 91 ASP A CA 1
ATOM 728 C C . ASP A 1 91 ? 15.492 14.034 -11.877 1.00 77.81 91 ASP A C 1
ATOM 730 O O . ASP A 1 91 ? 15.417 13.472 -12.976 1.00 77.81 91 ASP A O 1
ATOM 734 N N . SER A 1 92 ? 14.488 14.776 -11.410 1.00 70.06 92 SER A N 1
ATOM 735 C CA . SER A 1 92 ? 13.212 14.962 -12.114 1.00 70.06 92 SER A CA 1
ATOM 736 C C . SER A 1 92 ? 13.360 15.597 -13.507 1.00 70.06 92 SER A C 1
ATOM 738 O O . SER A 1 92 ? 12.416 15.578 -14.295 1.00 70.06 92 SER A O 1
ATOM 740 N N . SER A 1 93 ? 14.519 16.191 -13.809 1.00 76.50 93 SER A N 1
ATOM 741 C CA . SER A 1 93 ? 14.866 16.768 -15.113 1.00 76.50 93 SER A CA 1
ATOM 742 C C . SER A 1 93 ? 15.419 15.742 -16.109 1.00 76.50 93 SER A C 1
ATOM 744 O O . SER A 1 93 ? 15.422 16.016 -17.313 1.00 76.50 93 SER A O 1
ATOM 746 N N . ASP A 1 94 ? 15.864 14.573 -15.640 1.00 80.38 94 ASP A N 1
ATOM 747 C CA . ASP A 1 94 ? 16.378 13.511 -16.495 1.00 80.38 94 ASP A CA 1
ATOM 748 C C . ASP A 1 94 ? 15.234 12.929 -17.345 1.00 80.38 94 ASP A C 1
ATOM 750 O O . ASP A 1 94 ? 14.117 12.704 -16.875 1.00 80.38 94 ASP A O 1
ATOM 754 N N . LYS A 1 95 ? 15.476 12.698 -18.632 1.00 81.06 95 LYS A N 1
ATOM 755 C CA . LYS A 1 95 ? 14.482 12.114 -19.547 1.00 81.06 95 LYS A CA 1
ATOM 756 C C . LYS A 1 95 ? 14.762 10.654 -19.869 1.00 81.06 95 LYS A C 1
ATOM 758 O O . LYS A 1 95 ? 13.952 10.039 -20.559 1.00 81.06 95 LYS A O 1
ATOM 763 N N . ARG A 1 96 ? 15.867 10.097 -19.368 1.00 85.12 96 ARG A N 1
ATOM 764 C CA . ARG A 1 96 ? 16.179 8.678 -19.516 1.00 85.12 96 ARG A CA 1
ATOM 765 C C . ARG A 1 96 ? 15.072 7.829 -18.892 1.00 85.12 96 ARG A C 1
ATOM 767 O O . ARG A 1 96 ? 14.482 8.178 -17.865 1.00 85.12 96 ARG A O 1
ATOM 774 N N . THR A 1 97 ? 14.759 6.725 -19.554 1.00 85.06 97 THR A N 1
ATOM 775 C CA . THR A 1 97 ? 13.832 5.701 -19.050 1.00 85.06 97 THR A CA 1
ATOM 776 C C . THR A 1 97 ? 14.568 4.462 -18.566 1.00 85.06 97 THR A C 1
ATOM 778 O O . THR A 1 97 ? 13.983 3.668 -17.836 1.00 85.06 97 THR A O 1
ATOM 781 N N . GLU A 1 98 ? 15.838 4.326 -18.940 1.00 89.69 98 GLU A N 1
ATOM 782 C CA . GLU A 1 98 ? 16.707 3.193 -18.650 1.00 89.69 98 GLU A CA 1
ATOM 783 C C . GLU A 1 98 ? 18.109 3.696 -18.276 1.00 89.69 98 GLU A C 1
ATOM 785 O O . GLU A 1 98 ? 18.493 4.812 -18.650 1.00 89.69 98 GLU A O 1
ATOM 790 N N . ASP A 1 99 ? 18.846 2.887 -17.521 1.00 90.44 99 ASP A N 1
ATOM 791 C CA . ASP A 1 99 ? 20.260 3.110 -17.222 1.00 90.44 99 ASP A CA 1
ATOM 792 C C . ASP A 1 99 ? 21.180 2.646 -18.366 1.00 90.44 99 ASP A C 1
ATOM 794 O O . ASP A 1 99 ? 20.729 2.181 -19.415 1.00 90.44 99 ASP A O 1
ATOM 798 N N . GLU A 1 100 ? 22.496 2.783 -18.182 1.00 89.00 100 GLU A N 1
ATOM 799 C CA . GLU A 1 100 ? 23.489 2.388 -19.195 1.00 89.00 100 GLU A CA 1
ATOM 800 C C . GLU A 1 100 ? 23.479 0.881 -19.506 1.00 89.00 100 GLU A C 1
ATOM 802 O O . GLU A 1 100 ? 23.908 0.468 -20.585 1.00 89.00 100 GLU A O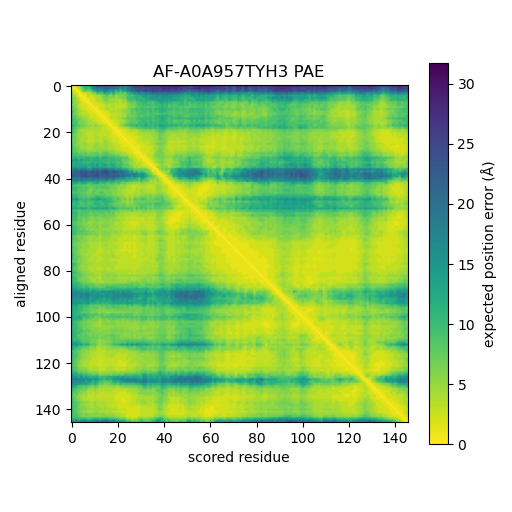 1
ATOM 807 N N . ALA A 1 101 ? 22.974 0.060 -18.582 1.00 89.00 101 ALA A N 1
ATOM 808 C CA . ALA A 1 101 ? 22.834 -1.382 -18.742 1.00 89.00 101 ALA A CA 1
ATOM 809 C C . ALA A 1 101 ? 21.481 -1.788 -19.361 1.00 89.00 101 ALA A C 1
ATOM 811 O O . ALA A 1 101 ? 21.243 -2.980 -19.570 1.00 89.00 101 ALA A O 1
ATOM 812 N N . GLY A 1 102 ? 20.605 -0.823 -19.671 1.00 89.69 102 GLY A N 1
ATOM 813 C CA . GLY A 1 102 ? 19.271 -1.062 -20.224 1.00 89.69 102 GLY A CA 1
ATOM 814 C C . GLY A 1 102 ? 18.235 -1.496 -19.182 1.00 89.69 102 GLY A C 1
ATOM 815 O O . GLY A 1 102 ? 17.180 -2.016 -19.547 1.00 89.69 102 GLY A O 1
ATOM 816 N N . LEU A 1 103 ? 18.510 -1.325 -17.884 1.00 91.19 103 LEU A N 1
ATOM 817 C CA . LEU A 1 103 ? 17.517 -1.565 -16.839 1.00 91.19 103 LEU A CA 1
ATOM 818 C C . LEU A 1 103 ? 16.616 -0.340 -16.684 1.00 91.19 103 LEU A C 1
ATOM 820 O O . LEU A 1 103 ? 17.100 0.791 -16.691 1.00 91.19 103 LEU A O 1
ATOM 824 N N . PRO A 1 104 ? 15.305 -0.525 -16.473 1.00 90.25 104 PRO A N 1
ATOM 825 C CA . PRO A 1 104 ? 14.376 0.589 -16.339 1.00 90.25 104 PRO A CA 1
ATOM 826 C C . PRO A 1 104 ? 14.631 1.404 -15.069 1.00 90.25 104 PRO A C 1
ATOM 828 O O . PRO A 1 104 ? 14.910 0.867 -13.994 1.00 90.25 104 PRO A O 1
ATOM 831 N N . LEU A 1 105 ? 14.410 2.707 -15.166 1.00 89.62 105 LEU A N 1
ATOM 832 C CA . LEU A 1 105 ? 14.432 3.627 -14.036 1.00 89.62 105 LEU A CA 1
ATOM 833 C C . LEU A 1 105 ? 13.027 3.697 -13.400 1.00 89.62 105 LEU A C 1
ATOM 835 O O . LEU A 1 105 ? 12.083 4.199 -14.014 1.00 89.62 105 LEU A O 1
ATOM 839 N N . ASP A 1 106 ? 12.878 3.196 -12.167 1.00 89.38 106 ASP A N 1
ATOM 840 C CA . ASP A 1 106 ? 11.624 3.229 -11.389 1.00 89.38 106 ASP A CA 1
ATOM 841 C C . ASP A 1 106 ? 11.879 3.757 -9.969 1.00 89.38 106 ASP A C 1
ATOM 843 O O . ASP A 1 106 ? 12.392 3.060 -9.086 1.00 89.38 106 ASP A O 1
ATOM 847 N N . GLU A 1 107 ? 11.494 5.009 -9.745 1.00 88.44 107 GLU A N 1
ATOM 848 C CA . GLU A 1 107 ? 11.730 5.750 -8.516 1.00 88.44 107 GLU A CA 1
ATOM 849 C C . GLU A 1 107 ? 10.425 6.298 -7.931 1.00 88.44 107 GLU A C 1
ATOM 851 O O . GLU A 1 107 ? 9.650 7.022 -8.564 1.00 88.44 107 GLU A O 1
ATOM 856 N N . TYR A 1 108 ? 10.186 5.967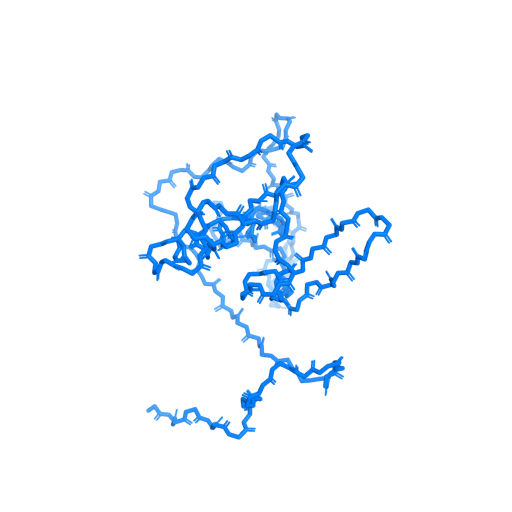 -6.664 1.00 87.12 108 TYR A N 1
ATOM 857 C CA . TYR A 1 108 ? 8.959 6.326 -5.967 1.00 87.12 108 TYR A CA 1
ATOM 858 C C . TYR A 1 108 ? 8.737 7.846 -5.939 1.00 87.12 108 TYR A C 1
ATOM 860 O O . TYR A 1 108 ? 9.560 8.585 -5.413 1.00 87.12 108 TYR A O 1
ATOM 868 N N . ASN A 1 109 ? 7.590 8.301 -6.457 1.00 83.50 109 ASN A N 1
ATOM 869 C CA . ASN A 1 109 ? 7.199 9.716 -6.574 1.00 83.50 109 ASN A CA 1
ATOM 870 C C . ASN A 1 109 ? 8.108 10.605 -7.443 1.00 83.50 109 ASN A C 1
ATOM 872 O O . ASN A 1 109 ? 7.860 11.808 -7.505 1.00 83.50 109 ASN A O 1
ATOM 876 N N . VAL A 1 110 ? 9.096 10.038 -8.136 1.00 85.50 110 VAL A N 1
ATOM 877 C CA . VAL A 1 110 ? 9.991 10.784 -9.035 1.00 85.50 110 VAL A CA 1
ATOM 878 C C . VAL A 1 110 ? 9.796 10.317 -10.473 1.00 85.50 110 VAL A C 1
ATOM 880 O O . VAL A 1 110 ? 9.482 11.125 -11.346 1.00 85.50 110 VAL A O 1
ATOM 883 N N . ARG A 1 111 ? 9.899 9.006 -10.718 1.00 85.25 111 ARG A N 1
ATOM 884 C CA . ARG A 1 111 ? 9.793 8.411 -12.053 1.00 85.25 111 ARG A CA 1
ATOM 885 C C . ARG A 1 111 ? 9.082 7.071 -11.993 1.00 85.25 111 ARG A C 1
ATOM 887 O O . ARG A 1 111 ? 9.515 6.163 -11.302 1.00 85.25 111 ARG A O 1
ATOM 894 N N . PHE A 1 112 ? 8.011 6.924 -12.759 1.00 83.50 112 PHE A N 1
ATOM 895 C CA . PHE A 1 112 ? 7.228 5.694 -12.762 1.00 83.50 112 PHE A CA 1
ATOM 896 C C . PHE A 1 112 ? 7.524 4.866 -14.006 1.00 83.50 112 PHE A C 1
ATOM 898 O O . PHE A 1 112 ? 7.259 5.300 -15.129 1.00 83.50 112 PHE A O 1
ATOM 905 N N . CYS A 1 113 ? 8.012 3.649 -13.795 1.00 82.19 113 CYS A N 1
ATOM 906 C CA . CYS A 1 113 ? 8.104 2.658 -14.852 1.00 82.19 113 CYS A CA 1
ATOM 907 C C . CYS A 1 113 ? 6.733 1.996 -15.041 1.00 82.19 113 CYS A C 1
ATOM 909 O O . CYS A 1 113 ? 6.209 1.383 -14.123 1.00 82.19 113 CYS A O 1
ATOM 911 N N . GLN A 1 114 ? 6.118 2.134 -16.214 1.00 86.50 114 GLN A N 1
ATOM 912 C CA . GLN A 1 114 ? 4.697 1.806 -16.430 1.00 86.50 114 GLN A CA 1
ATOM 913 C C . GLN A 1 114 ? 4.368 0.304 -16.456 1.00 86.50 114 GLN A C 1
ATOM 915 O O . GLN A 1 114 ? 3.204 -0.071 -16.565 1.00 86.50 114 GLN A O 1
ATOM 920 N N . TRP A 1 115 ? 5.377 -0.560 -16.377 1.00 85.31 115 TRP A N 1
ATOM 921 C CA . TRP A 1 115 ? 5.226 -2.003 -16.553 1.00 85.31 115 TRP A CA 1
ATOM 922 C C . TRP A 1 115 ? 5.705 -2.826 -15.355 1.00 85.31 115 TRP A C 1
ATOM 924 O O . TRP A 1 115 ? 5.475 -4.036 -15.321 1.00 85.31 115 TRP A O 1
ATOM 934 N N . THR A 1 116 ? 6.352 -2.209 -14.359 1.00 88.25 116 THR A N 1
ATOM 935 C CA . THR A 1 116 ? 6.841 -2.952 -13.192 1.00 88.25 116 THR A CA 1
ATOM 936 C C . THR A 1 116 ? 5.673 -3.500 -12.373 1.00 88.25 116 THR A C 1
ATOM 938 O O . THR A 1 116 ? 4.604 -2.880 -12.319 1.00 88.25 116 THR A O 1
ATOM 941 N N . PRO A 1 117 ? 5.850 -4.641 -11.678 1.00 89.25 117 PRO A N 1
ATOM 942 C CA . PRO A 1 117 ? 4.809 -5.187 -10.812 1.00 89.25 117 PRO A CA 1
ATOM 943 C C . PRO A 1 117 ? 4.272 -4.171 -9.796 1.00 89.25 117 PRO A C 1
ATOM 945 O O . PRO A 1 117 ? 3.068 -4.140 -9.551 1.00 89.25 117 PRO A O 1
ATOM 948 N N . ASP A 1 118 ? 5.131 -3.295 -9.255 1.00 90.44 118 ASP A N 1
ATOM 949 C CA . ASP A 1 118 ? 4.687 -2.211 -8.374 1.00 90.44 118 ASP A CA 1
ATOM 950 C C . ASP A 1 118 ? 3.755 -1.232 -9.089 1.00 90.44 118 ASP A C 1
ATOM 952 O O . ASP A 1 118 ? 2.665 -0.956 -8.590 1.00 90.44 118 ASP A O 1
ATOM 956 N N . ALA A 1 119 ? 4.170 -0.705 -10.243 1.00 89.00 119 ALA A N 1
ATOM 957 C CA . ALA A 1 119 ? 3.400 0.295 -10.968 1.00 89.00 119 ALA A CA 1
ATOM 958 C C . ALA A 1 119 ? 2.056 -0.260 -11.448 1.00 89.00 119 ALA A C 1
ATOM 960 O O . ALA A 1 119 ? 1.038 0.425 -11.353 1.00 89.00 119 ALA A O 1
ATOM 961 N N . ILE A 1 120 ? 2.023 -1.522 -11.881 1.00 89.75 120 ILE A N 1
ATOM 962 C CA . ILE A 1 120 ? 0.787 -2.197 -12.279 1.00 89.75 120 ILE A CA 1
ATOM 963 C C . ILE A 1 120 ? -0.131 -2.451 -11.074 1.00 89.75 120 ILE A C 1
ATOM 965 O O . ILE A 1 120 ? -1.348 -2.282 -11.198 1.00 89.75 120 ILE A O 1
ATOM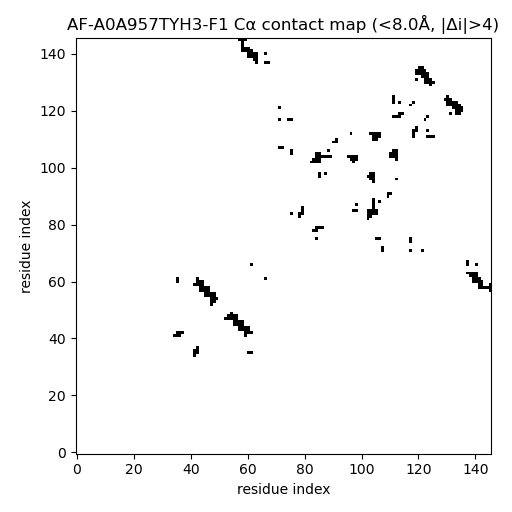 969 N N . ALA A 1 121 ? 0.413 -2.843 -9.917 1.00 90.31 121 ALA A N 1
ATOM 970 C CA . ALA A 1 121 ? -0.377 -3.172 -8.728 1.00 90.31 121 ALA A CA 1
ATOM 971 C C . ALA A 1 121 ? -0.880 -1.931 -7.973 1.00 90.31 121 ALA A C 1
ATOM 973 O O . ALA A 1 121 ? -2.064 -1.845 -7.642 1.00 90.31 121 ALA A O 1
ATOM 974 N N . TYR A 1 122 ? -0.002 -0.963 -7.709 1.00 91.38 122 TYR A N 1
ATOM 975 C CA . TYR A 1 122 ? -0.294 0.230 -6.906 1.00 91.38 122 TYR A CA 1
ATOM 976 C C . TYR A 1 122 ? -0.654 1.466 -7.738 1.00 91.38 122 TYR A C 1
ATOM 978 O O . TYR A 1 122 ? -1.107 2.471 -7.184 1.00 91.38 122 TYR A O 1
ATOM 986 N N . GLY A 1 123 ? -0.492 1.400 -9.058 1.00 90.50 123 GLY A N 1
ATOM 987 C CA . GLY A 1 123 ? -0.801 2.496 -9.966 1.00 90.50 123 GLY A CA 1
ATOM 988 C C . GLY A 1 123 ? 0.258 3.601 -9.989 1.00 90.50 123 GLY A C 1
ATOM 989 O O . GLY A 1 123 ? 1.191 3.664 -9.176 1.00 90.50 123 GLY A O 1
ATOM 990 N N . TYR A 1 124 ? 0.085 4.507 -10.945 1.00 90.06 124 TYR A N 1
ATOM 991 C CA . TYR A 1 124 ? 0.955 5.655 -11.186 1.00 90.06 124 TYR A CA 1
ATOM 992 C C . TYR A 1 124 ? 0.180 6.783 -11.873 1.00 90.06 124 TYR A C 1
ATOM 994 O O . TYR A 1 124 ? -0.897 6.572 -12.430 1.00 90.06 124 TYR A O 1
ATOM 1002 N N . ALA A 1 125 ? 0.737 7.990 -11.853 1.00 85.44 125 ALA A N 1
ATOM 1003 C CA . ALA A 1 125 ? 0.232 9.119 -12.625 1.00 85.44 125 ALA A CA 1
ATOM 1004 C C . ALA A 1 125 ? 1.420 9.886 -13.206 1.00 85.44 125 ALA A C 1
ATOM 1006 O O . ALA A 1 125 ? 2.294 10.324 -12.459 1.00 85.44 125 ALA A O 1
ATOM 1007 N N . ILE A 1 126 ? 1.459 10.025 -14.530 1.00 82.62 126 ILE A N 1
ATOM 1008 C CA . ILE A 1 126 ? 2.533 10.705 -15.258 1.00 82.62 126 ILE A CA 1
ATOM 1009 C C . ILE A 1 126 ? 1.889 11.822 -16.076 1.00 82.62 126 ILE A C 1
ATOM 1011 O O . ILE A 1 126 ? 1.619 11.633 -17.257 1.00 82.62 126 ILE A O 1
ATOM 1015 N N . GLY A 1 127 ? 1.620 12.966 -15.435 1.00 78.94 127 GLY A N 1
ATOM 1016 C CA . GLY A 1 127 ? 1.087 14.174 -16.083 1.00 78.94 127 GLY A CA 1
ATOM 1017 C C . GLY A 1 127 ? 0.041 13.883 -17.169 1.00 78.94 127 GLY A C 1
ATOM 1018 O O . GLY A 1 127 ? -0.932 13.172 -16.921 1.00 78.94 127 GLY A O 1
ATOM 1019 N N . ASP A 1 128 ? 0.300 14.381 -18.379 1.00 73.88 128 ASP A N 1
ATOM 1020 C CA . ASP A 1 128 ? -0.554 14.180 -19.560 1.00 73.88 128 ASP A CA 1
ATOM 1021 C C . ASP A 1 128 ? -0.322 12.838 -20.282 1.00 73.88 128 ASP A C 1
ATOM 1023 O O . ASP A 1 128 ? -1.089 12.464 -21.167 1.00 73.88 128 ASP A O 1
ATOM 1027 N N . SER A 1 129 ? 0.719 12.087 -19.914 1.00 75.12 129 SER A N 1
ATOM 1028 C CA . SER A 1 129 ? 1.108 10.830 -20.569 1.00 75.12 129 SER A CA 1
ATOM 1029 C C . SER A 1 129 ? 0.279 9.624 -20.121 1.00 75.12 129 SER A C 1
ATOM 1031 O O . SER A 1 129 ? 0.380 8.555 -20.721 1.00 75.12 129 SER A O 1
ATOM 1033 N N . GLY A 1 130 ? -0.523 9.773 -19.065 1.00 80.88 130 GLY A N 1
ATOM 1034 C CA . GLY A 1 130 ? -1.451 8.748 -18.601 1.00 80.88 130 GLY A CA 1
ATOM 1035 C C . GLY A 1 130 ? -1.394 8.492 -17.100 1.00 80.88 130 GLY A C 1
ATOM 1036 O O . GLY A 1 130 ? -0.494 8.924 -16.376 1.00 80.88 130 GLY A O 1
ATOM 1037 N N . SER A 1 131 ? -2.394 7.761 -16.621 1.00 87.69 131 SER A N 1
ATOM 1038 C CA . SER A 1 131 ? -2.476 7.326 -15.230 1.00 87.69 131 SER A CA 1
ATOM 1039 C C . SER A 1 131 ? -3.100 5.944 -15.150 1.00 87.69 131 SER A C 1
ATOM 1041 O O . SER A 1 131 ? -4.016 5.637 -15.911 1.00 87.69 131 SER A O 1
ATOM 1043 N N . GLU A 1 132 ? -2.629 5.155 -14.195 1.00 88.44 132 GLU A N 1
ATOM 1044 C CA . GLU A 1 132 ? -3.165 3.842 -13.870 1.00 88.44 132 GLU A CA 1
ATOM 1045 C C . GLU A 1 132 ? -3.659 3.860 -12.424 1.00 88.44 132 GLU A C 1
ATOM 1047 O O . GLU A 1 132 ? -2.950 4.289 -11.507 1.00 88.44 132 GLU A O 1
ATOM 1052 N N . ARG A 1 133 ? -4.893 3.398 -12.198 1.00 88.88 133 ARG A N 1
ATOM 1053 C CA . ARG A 1 133 ? -5.452 3.315 -10.842 1.00 88.88 133 ARG A CA 1
ATOM 1054 C C . ARG A 1 133 ? -4.876 2.114 -10.094 1.00 88.88 133 ARG A C 1
ATOM 1056 O O . ARG A 1 133 ? -4.679 1.045 -10.667 1.00 88.88 133 ARG A O 1
ATOM 1063 N N . SER A 1 134 ? -4.684 2.285 -8.786 1.00 89.69 134 SER A N 1
ATOM 1064 C CA . SER A 1 134 ? -4.275 1.193 -7.899 1.00 89.69 134 SER A CA 1
ATOM 1065 C C . SER A 1 134 ? -5.275 0.038 -7.946 1.00 89.69 134 SER A C 1
ATOM 1067 O O . SER A 1 134 ? -6.483 0.248 -7.815 1.00 89.69 134 SER A O 1
ATOM 1069 N N . LYS A 1 135 ? -4.753 -1.180 -8.082 1.00 90.62 135 LYS A N 1
ATOM 1070 C CA . LYS A 1 135 ? -5.488 -2.447 -7.946 1.00 90.62 135 LYS A CA 1
ATOM 1071 C C . LYS A 1 135 ? -5.453 -2.948 -6.502 1.00 90.62 135 LYS A C 1
ATOM 1073 O O . LYS A 1 135 ? -6.329 -3.702 -6.092 1.00 90.62 135 LYS A O 1
ATOM 1078 N N . VAL A 1 136 ? -4.476 -2.487 -5.720 1.00 91.38 136 VAL A N 1
ATOM 1079 C CA . VAL A 1 136 ? -4.403 -2.713 -4.275 1.00 91.38 136 VAL A CA 1
ATOM 1080 C C . VAL A 1 136 ? -5.207 -1.631 -3.560 1.00 91.38 136 VAL A C 1
ATOM 1082 O O . VAL A 1 136 ? -4.864 -0.444 -3.589 1.00 91.38 136 VAL A O 1
ATOM 1085 N N . LEU A 1 137 ? -6.294 -2.046 -2.914 1.00 90.88 137 LEU A N 1
ATOM 1086 C CA . LEU A 1 137 ? -7.121 -1.185 -2.078 1.00 90.88 137 LEU A CA 1
ATOM 1087 C C . LEU A 1 137 ? -6.757 -1.436 -0.615 1.00 90.88 137 LEU A C 1
ATOM 1089 O O . LEU A 1 137 ? -6.927 -2.538 -0.106 1.00 90.88 137 LEU A O 1
ATOM 1093 N N . SER A 1 138 ? -6.243 -0.405 0.049 1.00 92.06 138 SER A N 1
ATOM 1094 C CA . SER A 1 138 ? -5.950 -0.434 1.482 1.00 92.06 138 SER A CA 1
ATOM 1095 C C . SER A 1 138 ? -7.038 0.327 2.233 1.00 92.06 138 SER A C 1
ATOM 1097 O O . SER A 1 138 ? -7.441 1.417 1.812 1.00 92.06 138 SER A O 1
ATOM 1099 N N . ASP A 1 139 ? -7.511 -0.237 3.339 1.00 93.00 139 ASP A N 1
ATOM 1100 C CA . ASP A 1 139 ? -8.347 0.455 4.318 1.00 93.00 139 ASP A CA 1
ATOM 1101 C C . ASP A 1 139 ? -7.499 1.047 5.435 1.00 93.00 139 ASP A C 1
ATOM 1103 O O . ASP A 1 139 ? -6.342 0.678 5.611 1.00 93.00 139 ASP A O 1
ATOM 1107 N N . THR A 1 140 ? -8.047 2.007 6.179 1.00 92.00 140 THR A N 1
ATOM 1108 C CA . THR A 1 140 ? -7.354 2.556 7.350 1.00 92.00 140 THR A CA 1
ATOM 1109 C C . THR A 1 140 ? -7.095 1.432 8.350 1.00 92.00 140 THR A C 1
ATOM 1111 O O . THR A 1 140 ? -8.008 0.700 8.719 1.00 92.00 140 THR A O 1
ATOM 1114 N N . CYS A 1 141 ? -5.847 1.300 8.786 1.00 92.88 141 CYS A N 1
ATOM 1115 C CA . CYS A 1 141 ? -5.472 0.356 9.828 1.00 92.88 141 CYS A CA 1
ATOM 1116 C C . CYS A 1 141 ? -5.674 1.021 11.192 1.00 92.88 141 CYS A C 1
ATOM 1118 O O . CYS A 1 141 ? -5.295 2.182 11.372 1.00 92.88 141 CYS A O 1
ATOM 1120 N N . TYR A 1 142 ? -6.271 0.289 12.130 1.00 92.31 142 TYR A N 1
ATOM 1121 C CA . TYR A 1 142 ? -6.592 0.748 13.481 1.00 92.31 142 TYR A CA 1
ATOM 1122 C C . TYR A 1 142 ? -5.792 -0.051 14.507 1.00 92.31 142 TYR A C 1
ATOM 1124 O O . TYR A 1 142 ? -5.593 -1.256 14.333 1.00 92.31 142 TYR A O 1
ATOM 1132 N N . SER A 1 143 ? -5.358 0.594 15.591 1.00 91.69 143 SER A N 1
ATOM 1133 C CA . SER A 1 143 ? -4.761 -0.135 16.711 1.00 91.69 143 SER A CA 1
ATOM 1134 C C . SER A 1 143 ? -5.785 -1.050 17.381 1.00 91.69 143 SER A C 1
ATOM 1136 O O . SER A 1 143 ? -6.961 -0.708 17.528 1.00 91.69 143 SER A O 1
ATOM 1138 N N . LEU A 1 144 ? -5.326 -2.230 17.801 1.00 89.69 144 LEU A N 1
ATOM 1139 C CA . LEU A 1 144 ? -6.129 -3.136 18.622 1.00 89.69 144 LEU A CA 1
ATOM 1140 C C . LEU A 1 144 ? -6.049 -2.759 20.103 1.00 89.69 144 LEU A C 1
ATOM 1142 O O . LEU A 1 144 ? -7.049 -2.824 20.816 1.00 89.69 144 LEU A O 1
ATOM 1146 N N . THR A 1 145 ? -4.869 -2.335 20.552 1.00 82.94 145 THR A N 1
ATOM 1147 C CA . THR A 1 145 ? -4.638 -1.853 21.913 1.00 82.94 145 THR A CA 1
ATOM 1148 C C . THR A 1 145 ? -4.925 -0.348 22.022 1.00 82.94 145 THR A C 1
ATOM 1150 O O . THR A 1 145 ? -4.873 0.354 20.999 1.00 82.94 145 THR A O 1
ATOM 1153 N N . PRO A 1 146 ? -5.263 0.143 23.233 1.00 63.50 146 PRO A N 1
ATOM 1154 C CA . PRO A 1 146 ? -5.312 1.573 23.539 1.00 63.50 146 PRO A CA 1
ATOM 1155 C C . PRO A 1 146 ? -4.010 2.296 23.187 1.00 63.50 146 PRO A C 1
ATOM 1157 O O . PRO A 1 146 ? -2.936 1.661 23.305 1.00 63.50 146 PRO A O 1
#

Mean predicted aligned error: 6.78 Å